Protein AF-A0A5B7HL95-F1 (afdb_monomer_lite)

Secondary structure (DSSP, 8-state):
-HHHHHTSTTHHHHHHHHHHHHHHHHHHHHHHHHHHHHHHHHHHHHHHHHHHTBTTTB-HHHHHHHHHHHHHHHHHHHHHHHHHHHHHHHHHHHHHHHHHHHHHHTTS--------

InterPro domains:
  IPR019311 Ferry endosomal RAB5 effector complex subunit 3 [PF10154] (1-103)
  IPR019311 Ferry endosomal RAB5 effector complex subunit 3 [PTHR16525] (1-102)

pLDDT: mean 86.65, std 17.0, range [39.66, 98.31]

Organism: Portunus trituberculatus (NCBI:txid210409)

Foldseek 3Di:
DVVVCVPDPNVVVLVVLVVVLVVVLVVLVVVLVVVLVVLVVVLVVVLVVQVVCDPPNDHVVVSVVSVVVSVVVNVVSVVVSVVVSVVSVVVSVVVSVVSVVVVVVVVPPDDDDDDD

Structure (mmCIF, N/CA/C/O backbone):
data_AF-A0A5B7HL95-F1
#
_entry.id   AF-A0A5B7HL95-F1
#
loop_
_atom_site.group_PDB
_atom_site.id
_atom_site.type_symbol
_atom_site.label_atom_id
_atom_site.label_alt_id
_atom_site.label_comp_id
_atom_site.label_asym_id
_atom_site.label_entity_id
_atom_site.label_seq_id
_atom_site.pdbx_PDB_ins_code
_atom_site.Cartn_x
_atom_site.Cartn_y
_atom_site.Cartn_z
_atom_site.occupancy
_atom_site.B_iso_or_equiv
_atom_site.auth_seq_id
_atom_site.auth_comp_id
_atom_site.auth_asym_id
_atom_site.auth_atom_id
_atom_site.pdbx_PDB_model_num
ATOM 1 N N . MET A 1 1 ? 8.582 -5.603 -32.988 1.00 53.50 1 MET A N 1
ATOM 2 C CA . MET A 1 1 ? 9.408 -4.890 -31.985 1.00 53.50 1 MET A CA 1
ATOM 3 C C . MET A 1 1 ? 9.949 -5.813 -30.895 1.00 53.50 1 MET A C 1
ATOM 5 O O . MET A 1 1 ? 11.163 -5.883 -30.796 1.00 53.50 1 MET A O 1
ATOM 9 N N . TYR A 1 2 ? 9.127 -6.571 -30.148 1.00 53.81 2 TYR A N 1
ATOM 10 C CA . TYR A 1 2 ? 9.623 -7.499 -29.104 1.00 53.81 2 TYR A CA 1
ATOM 11 C C . TYR A 1 2 ? 10.658 -8.523 -29.614 1.00 53.81 2 TYR A C 1
ATOM 13 O O . TYR A 1 2 ? 11.706 -8.693 -29.008 1.00 53.81 2 TYR A O 1
ATOM 21 N N . HIS A 1 3 ? 10.446 -9.134 -30.784 1.00 56.34 3 HIS A N 1
ATOM 22 C CA . HIS A 1 3 ? 11.408 -10.097 -31.348 1.00 56.34 3 HIS A CA 1
ATOM 23 C C . HIS A 1 3 ? 12.752 -9.456 -31.757 1.00 56.34 3 HIS A C 1
ATOM 25 O O . HIS A 1 3 ? 13.796 -10.094 -31.695 1.00 56.34 3 HIS A O 1
ATOM 31 N N . SER A 1 4 ? 12.738 -8.176 -32.148 1.00 55.12 4 SER A N 1
ATOM 32 C CA . SER A 1 4 ? 13.936 -7.383 -32.466 1.00 55.12 4 SER A CA 1
ATOM 33 C C . SER A 1 4 ? 14.666 -6.916 -31.205 1.00 55.12 4 SER A C 1
ATOM 35 O O . SER A 1 4 ? 15.871 -6.686 -31.257 1.00 55.12 4 SER A O 1
ATOM 37 N N . LEU A 1 5 ? 13.934 -6.773 -30.092 1.00 56.25 5 LEU A N 1
ATOM 38 C CA . LEU A 1 5 ? 14.476 -6.518 -28.761 1.00 56.25 5 LEU A CA 1
ATOM 39 C C . LEU A 1 5 ? 15.243 -7.735 -28.270 1.00 56.25 5 LEU A C 1
ATOM 41 O O . LEU A 1 5 ? 16.406 -7.560 -27.967 1.00 56.25 5 LEU A O 1
ATOM 45 N N . VAL A 1 6 ? 14.664 -8.944 -28.307 1.00 58.09 6 VAL A N 1
ATOM 46 C CA . VAL A 1 6 ? 15.272 -10.195 -27.787 1.00 58.09 6 VAL A CA 1
ATOM 47 C C . VAL A 1 6 ? 16.627 -10.554 -28.431 1.00 58.09 6 VAL A C 1
ATOM 49 O O . VAL A 1 6 ? 17.438 -11.248 -27.825 1.00 58.09 6 VAL A O 1
ATOM 52 N N . HIS A 1 7 ? 16.914 -10.056 -29.636 1.00 59.34 7 HIS A N 1
ATOM 53 C CA . HIS A 1 7 ? 18.202 -10.263 -30.319 1.00 59.34 7 HIS A CA 1
ATOM 54 C C . HIS A 1 7 ? 19.126 -9.031 -30.294 1.00 59.34 7 HIS A C 1
ATOM 56 O O . HIS A 1 7 ? 20.208 -9.054 -30.875 1.00 59.34 7 HIS A O 1
ATOM 62 N N . SER A 1 8 ? 18.702 -7.943 -29.649 1.00 64.56 8 SER A N 1
ATOM 63 C CA . SER A 1 8 ? 19.458 -6.698 -29.502 1.00 64.56 8 SER A CA 1
ATOM 64 C C . SER A 1 8 ? 20.370 -6.753 -28.266 1.00 64.56 8 SER A C 1
ATOM 66 O O . SER A 1 8 ? 19.980 -7.341 -27.259 1.00 64.56 8 SER A O 1
ATOM 68 N N . PRO A 1 9 ? 21.525 -6.059 -28.241 1.00 64.25 9 PRO A N 1
ATOM 69 C CA . PRO A 1 9 ? 22.333 -5.888 -27.022 1.00 64.25 9 PRO A CA 1
ATOM 70 C C . PRO A 1 9 ? 21.556 -5.268 -25.840 1.00 64.25 9 PRO A C 1
ATOM 72 O O . PRO A 1 9 ? 21.990 -5.322 -24.695 1.00 64.25 9 PRO A O 1
ATOM 75 N N . THR A 1 10 ? 20.392 -4.681 -26.121 1.00 71.00 10 THR A N 1
ATOM 76 C CA . THR A 1 10 ? 19.516 -3.971 -25.184 1.00 71.00 10 THR A CA 1
ATOM 77 C C . THR A 1 10 ? 18.644 -4.874 -24.301 1.00 71.00 10 THR A C 1
ATOM 79 O O . THR A 1 10 ? 17.995 -4.369 -23.388 1.00 71.00 10 THR A O 1
ATOM 82 N N . VAL A 1 11 ? 18.630 -6.197 -24.520 1.00 76.88 11 VAL A N 1
ATOM 83 C CA . VAL A 1 11 ? 17.855 -7.148 -23.690 1.00 76.88 11 VAL A CA 1
ATOM 84 C C . VAL A 1 11 ? 18.338 -7.188 -22.254 1.00 76.88 11 VAL A C 1
ATOM 86 O O . VAL A 1 11 ? 17.527 -7.212 -21.338 1.00 76.88 11 VAL A O 1
ATOM 89 N N . VAL A 1 12 ? 19.655 -7.225 -22.050 1.00 82.38 12 VAL A N 1
ATOM 90 C CA . VAL A 1 12 ? 20.223 -7.405 -20.709 1.00 82.38 12 VAL A CA 1
ATOM 91 C C . VAL A 1 12 ? 19.872 -6.219 -19.798 1.00 82.38 12 VAL A C 1
ATOM 93 O O . VAL A 1 12 ? 19.374 -6.466 -18.699 1.00 82.38 12 VAL A O 1
ATOM 96 N N . PRO A 1 13 ? 20.017 -4.949 -20.234 1.00 85.00 13 PRO A N 1
ATOM 97 C CA . PRO A 1 13 ? 19.541 -3.811 -19.449 1.00 85.00 13 PRO A CA 1
ATOM 98 C C . PRO A 1 13 ? 18.021 -3.810 -19.230 1.00 85.00 13 PRO A C 1
ATOM 100 O O . PRO A 1 13 ? 17.575 -3.493 -18.131 1.00 85.00 13 PRO A O 1
ATOM 103 N N . LEU A 1 14 ? 17.228 -4.215 -20.232 1.00 86.81 14 LEU A N 1
ATOM 104 C CA . LEU A 1 14 ? 15.770 -4.301 -20.103 1.00 86.81 14 LEU A CA 1
ATOM 105 C C . LEU A 1 14 ? 15.344 -5.316 -19.034 1.00 86.81 14 LEU A C 1
ATOM 107 O O . LEU A 1 14 ? 14.516 -5.003 -18.186 1.00 86.81 14 LEU A O 1
ATOM 111 N N . LEU A 1 15 ? 15.942 -6.510 -19.036 1.00 87.44 15 LEU A N 1
ATOM 112 C CA . LEU A 1 15 ? 15.677 -7.537 -18.025 1.00 87.44 15 LEU A CA 1
ATOM 113 C C . LEU A 1 15 ? 16.092 -7.074 -16.624 1.00 87.44 15 LEU A C 1
ATOM 115 O O . LEU A 1 15 ? 15.402 -7.365 -15.650 1.00 87.44 15 LEU A O 1
ATOM 119 N N . GLY A 1 16 ? 17.202 -6.337 -16.514 1.00 91.25 16 GLY A N 1
ATOM 120 C CA . GLY A 1 16 ? 17.618 -5.722 -15.252 1.00 91.25 16 GLY A CA 1
ATOM 121 C C . GLY A 1 16 ? 16.590 -4.713 -14.732 1.00 91.25 16 GLY A C 1
ATOM 122 O O . GLY A 1 16 ? 16.265 -4.721 -13.544 1.00 91.25 16 GLY A O 1
ATOM 123 N N . LEU A 1 17 ? 16.035 -3.892 -15.628 1.00 93.31 17 LEU A N 1
ATOM 124 C CA . LEU A 1 17 ? 14.982 -2.931 -15.307 1.00 93.31 17 LEU A CA 1
ATOM 125 C C . LEU A 1 17 ? 13.691 -3.634 -14.858 1.00 93.31 17 LEU A C 1
ATOM 127 O O . LEU A 1 17 ? 13.148 -3.311 -13.804 1.00 93.31 17 LEU A O 1
ATOM 131 N N . GLU A 1 18 ? 13.238 -4.645 -15.604 1.00 92.06 18 GLU A N 1
ATOM 132 C CA . GLU A 1 18 ? 12.060 -5.448 -15.252 1.00 92.06 18 GLU A CA 1
ATOM 133 C C . GLU A 1 18 ? 12.230 -6.154 -13.900 1.00 92.06 18 GLU A C 1
ATOM 135 O O . GLU A 1 18 ? 11.318 -6.138 -13.070 1.00 92.06 18 GLU A O 1
ATOM 140 N N . HIS A 1 19 ? 13.409 -6.726 -13.640 1.00 95.25 19 HIS A N 1
ATOM 141 C CA . HIS A 1 19 ? 13.718 -7.353 -12.358 1.00 95.25 19 HIS A CA 1
ATOM 142 C C . HIS A 1 19 ? 13.666 -6.346 -11.202 1.00 95.25 19 HIS A C 1
ATOM 144 O O . HIS A 1 19 ? 13.070 -6.632 -10.160 1.00 95.25 19 HIS A O 1
ATOM 150 N N . SER A 1 20 ? 14.243 -5.156 -11.393 1.00 96.25 20 SER A N 1
ATOM 151 C CA . SER A 1 20 ? 14.183 -4.067 -10.416 1.00 96.25 20 SER A CA 1
ATOM 152 C C . SER A 1 20 ? 12.733 -3.679 -10.111 1.00 96.25 20 SER A C 1
ATOM 154 O O . SER A 1 20 ? 12.323 -3.673 -8.950 1.00 96.25 20 SER A O 1
ATOM 156 N N . PHE A 1 21 ? 11.913 -3.469 -11.147 1.00 97.44 21 PHE A N 1
ATOM 157 C CA . PHE A 1 21 ? 10.499 -3.131 -10.985 1.00 97.44 21 PHE A CA 1
ATOM 158 C C . PHE A 1 21 ? 9.714 -4.199 -10.233 1.00 97.44 21 PHE A C 1
ATOM 160 O O . PHE A 1 21 ? 8.946 -3.865 -9.324 1.00 97.44 21 PHE A O 1
ATOM 167 N N . ALA A 1 22 ? 9.926 -5.471 -10.577 1.00 96.62 22 ALA A N 1
ATOM 168 C CA . ALA A 1 22 ? 9.294 -6.595 -9.901 1.00 96.62 22 ALA A CA 1
ATOM 169 C C . ALA A 1 22 ? 9.697 -6.658 -8.420 1.00 96.62 22 ALA A C 1
ATOM 171 O O . ALA A 1 22 ? 8.835 -6.838 -7.559 1.00 96.62 22 ALA A O 1
ATOM 172 N N . SER A 1 23 ? 10.980 -6.452 -8.112 1.00 98.00 23 SER A N 1
ATOM 173 C CA . SER A 1 23 ? 11.497 -6.429 -6.740 1.00 98.00 23 SER A CA 1
ATOM 174 C C . SER A 1 23 ? 10.887 -5.288 -5.918 1.00 98.00 23 SER A C 1
ATOM 176 O O . SER A 1 23 ? 10.332 -5.521 -4.841 1.00 98.00 23 SER A O 1
ATOM 178 N N . THR A 1 24 ? 10.893 -4.060 -6.450 1.00 97.94 24 THR A N 1
ATOM 179 C CA . THR A 1 24 ? 10.305 -2.896 -5.772 1.00 97.94 24 THR A CA 1
ATOM 180 C C . THR A 1 24 ? 8.801 -3.061 -5.556 1.00 97.94 24 THR A C 1
ATOM 182 O O . THR A 1 24 ? 8.314 -2.797 -4.459 1.00 97.94 24 THR A O 1
ATOM 185 N N . MET A 1 25 ? 8.063 -3.537 -6.565 1.00 97.88 25 MET A N 1
ATOM 186 C CA . MET A 1 25 ? 6.621 -3.773 -6.447 1.00 97.88 25 MET A CA 1
ATOM 187 C C . MET A 1 25 ? 6.312 -4.856 -5.408 1.00 97.88 25 MET A C 1
ATOM 189 O O . MET A 1 25 ? 5.434 -4.669 -4.572 1.00 97.88 25 MET A O 1
ATOM 193 N N . SER A 1 26 ? 7.064 -5.960 -5.415 1.00 97.75 26 SER A N 1
ATOM 194 C CA . SER A 1 26 ? 6.884 -7.050 -4.447 1.00 97.75 26 SER A CA 1
ATOM 195 C C . SER A 1 26 ? 7.141 -6.578 -3.016 1.00 97.75 26 SER A C 1
ATOM 197 O O . SER A 1 26 ? 6.361 -6.883 -2.118 1.00 97.75 26 SER A O 1
ATOM 199 N N . SER A 1 27 ? 8.192 -5.779 -2.808 1.00 97.94 27 SER A N 1
ATOM 200 C CA . SER A 1 27 ? 8.480 -5.167 -1.507 1.00 97.94 27 SER A CA 1
ATOM 201 C C . SER A 1 27 ? 7.349 -4.245 -1.045 1.00 97.94 27 SER A C 1
ATOM 203 O O . SER A 1 27 ? 6.920 -4.324 0.105 1.00 97.94 27 SER A O 1
ATOM 205 N N . LEU A 1 28 ? 6.818 -3.405 -1.939 1.00 97.81 28 LEU A N 1
ATOM 206 C CA . LEU A 1 28 ? 5.724 -2.493 -1.607 1.00 97.81 28 LEU A CA 1
ATOM 207 C C . LEU A 1 28 ? 4.432 -3.247 -1.250 1.00 97.81 28 LEU A C 1
ATOM 209 O O . LEU A 1 28 ? 3.761 -2.900 -0.280 1.00 97.81 28 LEU A O 1
ATOM 213 N N . VAL A 1 29 ? 4.102 -4.304 -1.995 1.00 97.00 29 VAL A N 1
ATOM 214 C CA . VAL A 1 29 ? 2.945 -5.163 -1.697 1.00 97.00 29 VAL A CA 1
ATOM 215 C C . VAL A 1 29 ? 3.120 -5.866 -0.350 1.00 97.00 29 VAL A C 1
ATOM 217 O O . VAL A 1 29 ? 2.187 -5.877 0.448 1.00 97.00 29 VAL A O 1
ATOM 220 N N . ALA A 1 30 ? 4.316 -6.375 -0.045 1.00 98.12 30 ALA A N 1
ATOM 221 C CA . ALA A 1 30 ? 4.595 -6.991 1.251 1.00 98.12 30 ALA A CA 1
ATOM 222 C C . ALA A 1 30 ? 4.434 -5.999 2.419 1.00 98.12 30 ALA A C 1
ATOM 224 O O . ALA A 1 30 ? 3.901 -6.366 3.467 1.00 98.12 30 ALA A O 1
ATOM 225 N N . GLN A 1 31 ? 4.842 -4.738 2.236 1.00 98.12 31 GLN A N 1
ATOM 226 C CA . GLN A 1 31 ? 4.634 -3.674 3.226 1.00 98.12 31 GLN A CA 1
ATOM 227 C C . GLN A 1 31 ? 3.145 -3.369 3.435 1.00 98.12 31 GLN A C 1
ATOM 229 O O . GLN A 1 31 ? 2.702 -3.291 4.581 1.00 98.12 31 GLN A O 1
ATOM 234 N N . ARG A 1 32 ? 2.358 -3.273 2.353 1.00 98.12 32 ARG A N 1
ATOM 235 C CA . ARG A 1 32 ? 0.893 -3.129 2.428 1.00 98.12 32 ARG A CA 1
ATOM 236 C C . ARG A 1 32 ? 0.269 -4.267 3.222 1.00 98.12 32 ARG A C 1
ATOM 238 O O . ARG A 1 32 ? -0.507 -4.025 4.138 1.00 98.12 32 ARG A O 1
ATOM 245 N N . GLU A 1 33 ? 0.610 -5.507 2.887 1.00 97.81 33 GLU A N 1
ATOM 246 C CA . GLU A 1 33 ? 0.075 -6.673 3.587 1.00 97.81 33 GLU A CA 1
ATOM 247 C C . GLU A 1 33 ? 0.449 -6.690 5.071 1.00 97.81 33 GLU A C 1
ATOM 249 O O . GLU A 1 33 ? -0.376 -7.054 5.904 1.00 97.81 33 GLU A O 1
ATOM 254 N N . HIS A 1 34 ? 1.678 -6.298 5.412 1.00 98.19 34 HIS A N 1
ATOM 255 C CA . HIS A 1 34 ? 2.104 -6.184 6.803 1.00 98.19 34 HIS A CA 1
ATOM 256 C C . HIS A 1 34 ? 1.272 -5.148 7.560 1.00 98.19 34 HIS A C 1
ATOM 258 O O . HIS A 1 34 ? 0.698 -5.477 8.592 1.00 98.19 34 HIS A O 1
ATOM 264 N N . ALA A 1 35 ? 1.138 -3.940 7.011 1.00 97.81 35 ALA A N 1
ATOM 265 C CA . ALA A 1 35 ? 0.373 -2.865 7.634 1.00 97.81 35 ALA A CA 1
ATOM 266 C C . ALA A 1 35 ? -1.111 -3.234 7.826 1.00 97.81 35 ALA A C 1
ATOM 268 O O . ALA A 1 35 ? -1.692 -2.943 8.870 1.00 97.81 35 ALA A O 1
ATOM 269 N N . LEU A 1 36 ? -1.720 -3.915 6.845 1.00 96.94 36 LEU A N 1
ATOM 270 C CA . LEU A 1 36 ? -3.105 -4.391 6.946 1.00 96.94 36 LEU A CA 1
ATOM 271 C C . LEU A 1 36 ? -3.273 -5.485 8.012 1.00 96.94 36 LEU A C 1
ATOM 273 O O . LEU A 1 36 ? -4.284 -5.513 8.712 1.00 96.94 36 LEU A O 1
ATOM 277 N N . ARG A 1 37 ? -2.283 -6.371 8.177 1.00 98.00 37 ARG A N 1
ATOM 278 C CA . ARG A 1 37 ? -2.296 -7.354 9.271 1.00 98.00 37 ARG A CA 1
ATOM 279 C C . ARG A 1 37 ? -2.169 -6.676 10.631 1.00 98.00 37 ARG A C 1
ATOM 281 O O . ARG A 1 37 ? -2.975 -6.955 11.511 1.00 98.00 37 ARG A O 1
ATOM 288 N N . GLU A 1 38 ? -1.225 -5.751 10.783 1.00 98.06 38 GLU A N 1
ATOM 289 C CA . GLU A 1 38 ? -1.009 -5.036 12.046 1.00 98.06 38 GLU A CA 1
ATOM 290 C C . GLU A 1 38 ? -2.253 -4.267 12.500 1.00 98.06 38 GLU A C 1
ATOM 292 O O . GLU A 1 38 ? -2.646 -4.359 13.666 1.00 98.06 38 GLU A O 1
ATOM 297 N N . ILE A 1 39 ? -2.906 -3.530 11.590 1.00 97.38 39 ILE A N 1
ATOM 298 C CA . ILE A 1 39 ? -4.119 -2.795 11.955 1.00 97.38 39 ILE A CA 1
ATOM 299 C C . ILE A 1 39 ? -5.256 -3.754 12.324 1.00 97.38 39 ILE A C 1
ATOM 301 O O . ILE A 1 39 ? -5.934 -3.523 13.321 1.00 97.38 39 ILE A O 1
ATOM 305 N N . SER A 1 40 ? -5.412 -4.863 11.595 1.00 97.12 40 SER A N 1
ATOM 306 C CA . SER A 1 40 ? -6.442 -5.869 11.869 1.00 97.12 40 SER A CA 1
ATOM 307 C C . SER A 1 40 ? -6.241 -6.553 13.225 1.00 97.12 40 SER A C 1
ATOM 309 O O . SER A 1 40 ? -7.197 -6.710 13.990 1.00 97.12 40 SER A O 1
ATOM 311 N N . GLU A 1 41 ? -5.004 -6.916 13.569 1.00 98.00 41 GLU A N 1
ATOM 312 C CA . GLU A 1 41 ? -4.670 -7.520 14.862 1.00 98.00 41 GLU A CA 1
ATOM 313 C C . GLU A 1 41 ? -4.946 -6.557 16.019 1.00 98.00 41 GLU A C 1
ATOM 315 O O . GLU A 1 41 ? -5.590 -6.939 17.001 1.00 98.00 41 GLU A O 1
ATOM 320 N N . ARG A 1 42 ? -4.527 -5.292 15.884 1.00 98.00 42 ARG A N 1
ATOM 321 C CA . ARG A 1 42 ? -4.805 -4.244 16.875 1.0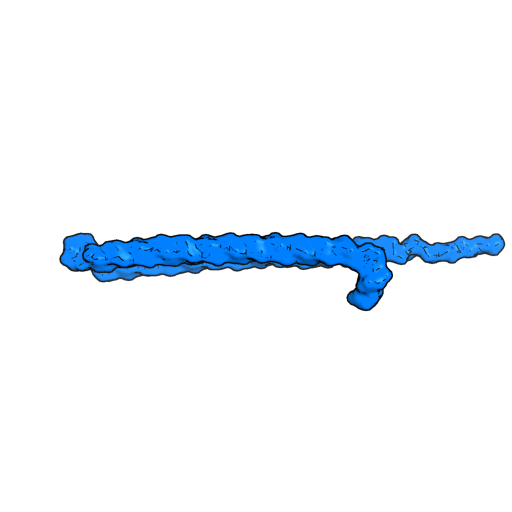0 98.00 42 ARG A CA 1
ATOM 322 C C . ARG A 1 42 ? -6.308 -4.058 17.075 1.00 98.00 42 ARG A C 1
ATOM 324 O O . ARG A 1 42 ? -6.787 -4.106 18.207 1.00 98.00 42 ARG A O 1
ATOM 331 N N . GLN A 1 43 ? -7.052 -3.887 15.985 1.00 97.62 43 GLN A N 1
ATOM 332 C CA . GLN A 1 43 ? -8.501 -3.687 16.020 1.00 97.62 43 GLN A CA 1
ATOM 333 C C . GLN A 1 43 ? -9.221 -4.885 16.650 1.00 97.62 43 GLN A C 1
ATOM 335 O O . GLN A 1 43 ? -10.124 -4.707 17.465 1.00 97.62 43 GLN A O 1
ATOM 340 N N . THR A 1 44 ? -8.768 -6.109 16.366 1.00 97.06 44 THR A N 1
ATOM 341 C CA . THR A 1 44 ? -9.302 -7.335 16.980 1.00 97.06 44 THR A CA 1
ATOM 342 C C . THR A 1 44 ? -9.107 -7.342 18.499 1.00 97.06 44 THR A C 1
ATOM 344 O O . THR A 1 44 ? -10.039 -7.654 19.244 1.00 97.06 44 THR A O 1
ATOM 347 N N . GLN A 1 45 ? -7.916 -6.973 18.982 1.00 97.31 45 GLN A N 1
ATOM 348 C CA . GLN A 1 45 ? -7.627 -6.902 20.420 1.00 97.31 45 GLN A CA 1
ATOM 349 C C . GLN A 1 45 ? -8.449 -5.810 21.114 1.00 97.31 45 GLN A C 1
ATOM 351 O O . GLN A 1 45 ? -9.025 -6.047 22.179 1.00 97.31 45 GLN A O 1
ATOM 356 N N . GLU A 1 46 ? -8.540 -4.629 20.499 1.00 96.31 46 GLU A N 1
ATOM 357 C CA . GLU A 1 46 ? -9.343 -3.513 21.001 1.00 96.31 46 GLU A CA 1
ATOM 358 C C . GLU A 1 46 ? -10.822 -3.897 21.089 1.00 96.31 46 GLU A C 1
ATOM 360 O O . GLU A 1 46 ? -11.430 -3.745 22.148 1.00 96.31 46 GLU A O 1
ATOM 365 N N . MET A 1 47 ? -11.381 -4.481 20.026 1.00 95.56 47 MET A N 1
ATOM 366 C CA . MET A 1 47 ? -12.772 -4.931 19.987 1.00 95.56 47 MET A CA 1
ATOM 367 C C . MET A 1 47 ? -13.052 -5.982 21.065 1.00 95.56 47 MET A C 1
ATOM 369 O O . MET A 1 47 ? -14.020 -5.861 21.817 1.00 95.56 47 MET A O 1
ATOM 373 N N . SER A 1 48 ? -12.167 -6.974 21.216 1.00 94.88 48 SER A N 1
ATOM 374 C CA . SER A 1 48 ? -12.291 -7.988 22.267 1.00 94.88 48 SER A CA 1
ATOM 375 C C . SER A 1 48 ? -12.271 -7.371 23.671 1.00 94.88 48 SER A C 1
ATOM 377 O O . SER A 1 48 ? -13.023 -7.815 24.542 1.00 94.88 48 SER A O 1
ATOM 379 N N . SER A 1 49 ? -11.433 -6.356 23.910 1.00 93.88 49 SER A N 1
ATOM 380 C CA . SER A 1 49 ? -11.380 -5.659 25.200 1.00 93.88 49 SER A CA 1
ATOM 381 C C . SER A 1 49 ? -12.649 -4.850 25.462 1.00 93.88 49 SER A C 1
ATOM 383 O O . SER A 1 49 ? -13.184 -4.890 26.571 1.00 93.88 49 SER A O 1
ATOM 385 N N . THR A 1 50 ? -13.149 -4.140 24.456 1.00 92.88 50 THR A N 1
ATOM 386 C CA . THR A 1 50 ? -14.345 -3.295 24.556 1.00 92.88 50 THR A CA 1
ATOM 387 C C . THR A 1 50 ? -15.585 -4.141 24.821 1.00 92.88 50 THR A C 1
ATOM 389 O O . THR A 1 50 ? -16.283 -3.896 25.803 1.00 92.88 50 THR A O 1
ATOM 392 N N . VAL A 1 51 ? -15.792 -5.213 24.049 1.00 93.38 51 VAL A N 1
ATOM 393 C CA . VAL A 1 51 ? -16.910 -6.151 24.245 1.00 93.38 51 VAL A CA 1
ATOM 394 C C . VAL A 1 51 ? -16.883 -6.772 25.645 1.00 93.38 51 VAL A C 1
ATOM 396 O O . VAL A 1 51 ? -17.924 -6.886 26.284 1.00 93.38 51 VAL A O 1
ATOM 399 N N . SER A 1 52 ? -15.701 -7.098 26.185 1.00 92.56 52 SER A N 1
ATOM 400 C CA . SER A 1 52 ? -15.587 -7.669 27.541 1.00 92.56 52 SER A CA 1
ATOM 401 C C . SER A 1 52 ? -16.037 -6.729 28.673 1.00 92.56 52 SER A C 1
ATOM 403 O O . SER A 1 52 ? -16.275 -7.184 29.790 1.00 92.56 52 SER A O 1
ATOM 405 N N . LYS A 1 53 ? -16.144 -5.422 28.400 1.00 91.94 53 LYS A N 1
ATOM 406 C CA . LYS A 1 53 ? -16.517 -4.377 29.370 1.00 91.94 53 LYS A CA 1
ATOM 407 C C . LYS A 1 53 ? -17.960 -3.891 29.196 1.00 91.94 53 LYS A C 1
ATOM 409 O O . LYS A 1 53 ? -18.414 -3.056 29.989 1.00 91.94 53 LYS A O 1
ATOM 414 N N . VAL A 1 54 ? -18.669 -4.396 28.185 1.00 92.12 54 VAL A N 1
ATOM 415 C CA . VAL A 1 54 ? -20.083 -4.090 27.948 1.00 92.12 54 VAL A CA 1
ATOM 416 C C . VAL A 1 54 ? -20.918 -4.554 29.140 1.00 92.12 54 VAL A C 1
ATOM 418 O O . VAL A 1 54 ? -20.714 -5.642 29.676 1.00 92.12 54 VAL A O 1
ATOM 421 N N . GLY A 1 55 ? -21.835 -3.703 29.600 1.00 82.25 55 GLY A N 1
ATOM 422 C CA . GLY A 1 55 ? -22.691 -3.981 30.758 1.00 82.25 55 GLY A CA 1
ATOM 423 C C . GLY A 1 55 ? -22.022 -3.763 32.120 1.00 82.25 55 GLY A C 1
ATOM 424 O O . GLY A 1 55 ? -22.701 -3.838 33.142 1.00 82.25 55 GLY A O 1
ATOM 425 N N . VAL A 1 56 ? -20.719 -3.448 32.150 1.00 85.19 56 VAL A N 1
ATOM 426 C CA . VAL A 1 56 ? -19.993 -3.041 33.367 1.00 85.19 56 VAL A CA 1
ATOM 427 C C . VAL A 1 56 ? -19.634 -1.557 33.310 1.00 85.19 56 VAL A C 1
ATOM 429 O O . VAL A 1 56 ? -19.975 -0.797 34.215 1.00 85.19 56 VAL A O 1
ATOM 432 N N . HIS A 1 57 ? -18.953 -1.142 32.240 1.00 81.69 57 HIS A N 1
ATOM 433 C CA . HIS A 1 57 ? -18.461 0.229 32.061 1.00 81.69 57 HIS A CA 1
ATOM 434 C C . HIS A 1 57 ? -18.728 0.804 30.670 1.00 81.69 57 HIS A C 1
ATOM 436 O O . HIS A 1 57 ? -18.612 2.014 30.502 1.00 81.69 57 HIS A O 1
ATOM 442 N N . LEU A 1 58 ? -19.058 -0.045 29.697 1.00 91.19 58 LEU A N 1
ATOM 443 C CA . LEU A 1 58 ? -19.333 0.346 28.319 1.00 91.19 58 LEU A CA 1
ATOM 444 C C . LEU A 1 58 ? -20.723 -0.116 27.890 1.00 91.19 58 LEU A C 1
ATOM 446 O O . LEU A 1 58 ? -21.321 -1.019 28.486 1.00 91.19 58 LEU A O 1
ATOM 450 N N . THR A 1 59 ? -21.208 0.517 26.837 1.00 91.88 59 THR A N 1
ATOM 451 C CA . THR A 1 59 ? -22.479 0.229 26.182 1.00 91.88 59 THR A CA 1
ATOM 452 C C . THR A 1 59 ? -22.254 -0.406 24.815 1.00 91.88 59 THR A C 1
ATOM 454 O O . THR A 1 59 ? -21.154 -0.365 24.262 1.00 91.88 59 THR A O 1
ATOM 457 N N . ASP A 1 60 ? -23.316 -0.971 24.246 1.00 92.12 60 ASP A N 1
ATOM 458 C CA . ASP A 1 60 ? -23.295 -1.453 22.862 1.00 92.12 60 ASP A CA 1
ATOM 459 C C . ASP A 1 60 ? -23.032 -0.308 21.864 1.00 92.12 60 ASP A C 1
ATOM 461 O O . ASP A 1 60 ? -22.395 -0.516 20.831 1.00 92.12 60 ASP A O 1
ATOM 465 N N . ASP A 1 61 ? -23.450 0.920 22.192 1.00 93.56 61 ASP A N 1
ATOM 466 C CA . ASP A 1 61 ? -23.175 2.105 21.374 1.00 93.56 61 ASP A CA 1
ATOM 467 C C . ASP A 1 61 ? -21.673 2.420 21.323 1.00 93.56 61 ASP A C 1
ATOM 469 O O . ASP A 1 61 ? -21.154 2.778 20.266 1.00 93.56 61 ASP A O 1
ATOM 473 N N . ASP A 1 62 ? -20.942 2.216 22.424 1.00 92.94 62 ASP A N 1
ATOM 474 C CA . ASP A 1 62 ? -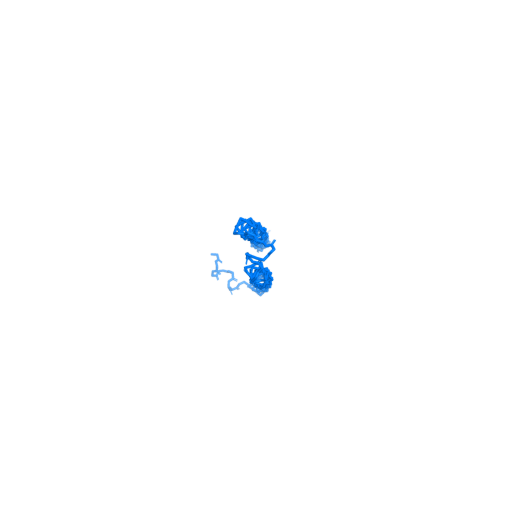19.484 2.390 22.451 1.00 92.94 62 ASP A CA 1
ATOM 475 C C . ASP A 1 62 ? -18.777 1.375 21.539 1.00 92.94 62 ASP A C 1
ATOM 477 O O . ASP A 1 62 ? -17.816 1.718 20.847 1.00 92.94 62 ASP A O 1
ATOM 481 N N . VAL A 1 63 ? -19.279 0.136 21.488 1.00 94.12 63 VAL A N 1
ATOM 482 C CA . VAL A 1 63 ? -18.781 -0.908 20.576 1.00 94.12 63 VAL A CA 1
ATOM 483 C C . VAL A 1 63 ? -19.050 -0.530 19.120 1.00 94.12 63 VAL A C 1
ATOM 485 O O . VAL A 1 63 ? -18.154 -0.639 18.284 1.00 94.12 63 VAL A O 1
ATOM 488 N N . ASN A 1 64 ? -20.255 -0.047 18.811 1.00 95.44 64 ASN A N 1
ATOM 489 C CA . ASN A 1 64 ? -20.616 0.378 17.458 1.00 95.44 64 ASN A CA 1
ATOM 490 C C . ASN A 1 64 ? -19.787 1.580 16.989 1.00 95.44 64 ASN A C 1
ATOM 492 O O . ASN A 1 64 ? -19.319 1.591 15.850 1.00 95.44 64 ASN A O 1
ATOM 496 N N . ASN A 1 65 ? -19.559 2.562 17.863 1.00 96.44 65 ASN A N 1
ATOM 497 C CA . ASN A 1 65 ? -18.706 3.711 17.563 1.00 96.44 65 ASN A CA 1
ATOM 498 C C . ASN A 1 65 ? -17.260 3.276 17.290 1.00 96.44 65 ASN A C 1
ATOM 500 O O . ASN A 1 65 ? -16.656 3.723 16.315 1.00 96.44 65 ASN A O 1
ATOM 504 N N . LEU A 1 66 ? -16.725 2.355 18.100 1.00 96.50 66 LEU A N 1
ATOM 505 C CA . LEU A 1 66 ? -15.398 1.782 17.879 1.00 96.50 66 LEU A CA 1
ATOM 506 C C . LEU A 1 66 ? -15.319 1.026 16.545 1.00 96.50 66 LEU A C 1
ATOM 508 O O . LEU A 1 66 ? -14.358 1.195 15.801 1.00 96.50 66 LEU A O 1
ATOM 512 N N . ALA A 1 67 ? -16.336 0.227 16.215 1.00 96.31 67 ALA A N 1
ATOM 513 C CA . ALA A 1 67 ? -16.394 -0.504 14.952 1.00 96.31 67 ALA A CA 1
ATOM 514 C C . ALA A 1 67 ? -16.442 0.440 13.739 1.00 96.31 67 ALA A C 1
ATOM 516 O O . ALA A 1 67 ? -15.776 0.185 12.735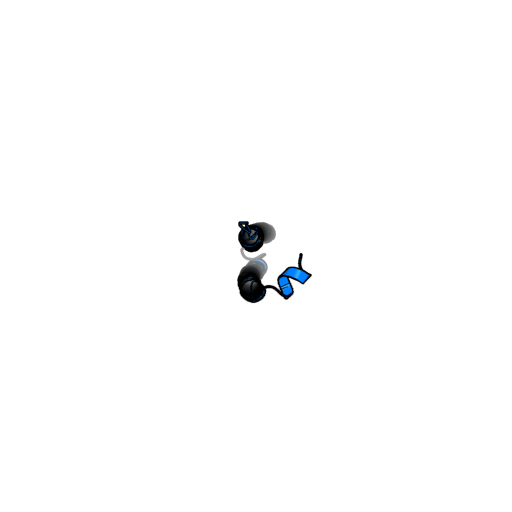 1.00 96.31 67 ALA A O 1
ATOM 517 N N . ALA A 1 68 ? -17.190 1.544 13.835 1.00 97.81 68 ALA A N 1
ATOM 518 C CA . ALA A 1 68 ? -17.235 2.568 12.796 1.00 97.81 68 ALA A CA 1
ATOM 519 C C . ALA A 1 68 ? -15.862 3.227 12.593 1.00 97.81 68 ALA A C 1
ATOM 521 O O . ALA A 1 68 ? -15.408 3.347 11.456 1.00 97.81 68 ALA A O 1
ATOM 522 N N . GLN A 1 69 ? -15.172 3.574 13.683 1.00 97.81 69 GLN A N 1
ATOM 523 C CA . GLN A 1 69 ? -13.816 4.121 13.621 1.00 97.81 69 GLN A CA 1
ATOM 524 C C . GLN A 1 69 ? -12.827 3.122 13.004 1.00 97.81 69 GLN A C 1
ATOM 526 O O . GLN A 1 69 ? -12.046 3.479 12.127 1.00 97.81 69 GLN A O 1
ATOM 531 N N . HIS A 1 70 ? -12.875 1.852 13.419 1.00 98.12 70 HIS A N 1
ATOM 532 C CA . HIS A 1 70 ? -12.026 0.800 12.854 1.00 98.12 70 HIS A CA 1
ATOM 533 C C . HIS A 1 70 ? -12.236 0.632 11.347 1.00 98.12 70 HIS A C 1
ATOM 535 O O . HIS A 1 70 ? -11.267 0.455 10.606 1.00 98.12 70 HIS A O 1
ATOM 541 N N . LEU A 1 71 ? -13.486 0.708 10.887 1.00 97.06 71 LEU A N 1
ATOM 542 C CA . LEU A 1 71 ? -13.811 0.642 9.467 1.00 97.06 71 LEU A CA 1
ATOM 543 C C . LEU A 1 71 ? -13.214 1.826 8.696 1.00 97.06 71 LEU A C 1
ATOM 545 O O . LEU A 1 71 ? -12.603 1.612 7.650 1.00 97.06 71 LEU A O 1
ATOM 549 N N . GLU A 1 72 ? -13.370 3.046 9.209 1.00 98.06 72 GLU A N 1
ATOM 550 C CA . GLU A 1 72 ? -12.831 4.258 8.583 1.00 98.06 72 GLU A CA 1
ATOM 551 C C . GLU A 1 72 ? -11.299 4.216 8.497 1.00 98.06 72 GLU A C 1
ATOM 553 O O . GLU A 1 72 ? -10.737 4.427 7.420 1.00 98.06 72 GLU A O 1
ATOM 558 N N . ASP A 1 73 ? -10.626 3.855 9.593 1.00 97.88 73 ASP A N 1
ATOM 559 C CA . ASP A 1 73 ? -9.166 3.732 9.645 1.00 97.88 73 ASP A CA 1
ATOM 560 C C . ASP A 1 73 ? -8.647 2.718 8.610 1.00 97.88 73 ASP A C 1
ATOM 562 O O . ASP A 1 73 ? -7.683 2.985 7.885 1.00 97.88 73 ASP A O 1
ATOM 566 N N . SER A 1 74 ? -9.295 1.552 8.521 1.00 96.81 74 SER A N 1
ATOM 567 C CA . SER A 1 74 ? -8.915 0.490 7.584 1.00 96.81 74 SER A CA 1
ATOM 568 C C . SER A 1 74 ? -9.138 0.910 6.130 1.00 96.81 74 SER A C 1
ATOM 570 O O . SER A 1 74 ? -8.260 0.705 5.293 1.00 96.81 74 SER A O 1
ATOM 572 N N . GLN A 1 75 ? -10.264 1.565 5.828 1.00 97.50 75 GLN A N 1
ATOM 573 C CA . GLN A 1 75 ? -10.544 2.091 4.488 1.00 97.50 75 GLN A CA 1
ATOM 574 C C . GLN A 1 75 ? -9.538 3.166 4.074 1.00 97.50 75 GLN A C 1
ATOM 576 O O . GLN A 1 75 ? -9.039 3.150 2.947 1.00 97.50 75 GLN A O 1
ATOM 581 N N . LEU A 1 76 ? -9.207 4.091 4.979 1.00 98.12 76 LEU A N 1
ATOM 582 C CA . LEU A 1 76 ? -8.217 5.128 4.715 1.00 98.12 76 LEU A CA 1
ATOM 583 C C . LEU A 1 76 ? -6.851 4.514 4.391 1.00 98.12 76 LEU A C 1
ATOM 585 O O . LEU A 1 76 ? -6.206 4.923 3.423 1.00 98.12 76 LEU A O 1
ATOM 589 N N . LEU A 1 77 ? -6.428 3.516 5.170 1.00 98.00 77 LEU A N 1
ATOM 590 C CA . LEU A 1 77 ? -5.165 2.818 4.953 1.00 98.00 77 LEU A CA 1
ATOM 591 C C . LEU A 1 77 ? -5.142 2.091 3.599 1.00 98.00 77 LEU A C 1
ATOM 593 O O . LEU A 1 77 ? -4.159 2.197 2.863 1.00 98.00 77 LEU A O 1
ATOM 597 N N . GLU A 1 78 ? -6.219 1.393 3.233 1.00 97.19 78 GLU A N 1
ATOM 598 C CA . GLU A 1 78 ? -6.339 0.734 1.926 1.00 97.19 78 GLU A CA 1
ATOM 599 C C . GLU A 1 78 ? -6.217 1.732 0.770 1.00 97.19 78 GLU A C 1
ATOM 601 O O . GLU A 1 78 ? -5.409 1.526 -0.138 1.00 97.19 78 GLU A O 1
ATOM 606 N N . VAL A 1 79 ? -6.938 2.855 0.838 1.00 98.19 79 VAL A N 1
ATOM 607 C CA . VAL A 1 79 ? -6.889 3.912 -0.185 1.00 98.19 79 VAL A CA 1
ATOM 608 C C . VAL A 1 79 ? -5.481 4.501 -0.319 1.00 98.19 79 VAL A C 1
ATOM 610 O O . VAL A 1 79 ? -5.004 4.734 -1.435 1.00 98.19 79 VAL A O 1
ATOM 613 N N . GLN A 1 80 ? -4.782 4.728 0.796 1.00 98.31 80 GLN A N 1
ATOM 614 C CA . GLN A 1 80 ? -3.403 5.225 0.784 1.00 98.31 80 GLN A CA 1
ATOM 615 C C . GLN A 1 80 ? -2.447 4.252 0.086 1.00 98.31 80 GLN A C 1
ATOM 617 O O . GLN A 1 80 ? -1.620 4.669 -0.736 1.00 98.31 80 GLN A O 1
ATOM 622 N N . TRP A 1 81 ? -2.568 2.955 0.369 1.00 98.25 81 TRP A N 1
ATOM 623 C CA . TRP A 1 81 ? -1.750 1.935 -0.281 1.00 98.25 81 TRP A CA 1
ATOM 624 C C . TRP A 1 81 ? -2.064 1.790 -1.766 1.00 98.25 81 TRP A C 1
ATOM 626 O O . TRP A 1 81 ? -1.140 1.725 -2.579 1.00 98.25 81 TRP A O 1
ATOM 636 N N . ASP A 1 82 ? -3.341 1.792 -2.137 1.00 97.69 82 ASP A N 1
ATOM 637 C CA . ASP A 1 82 ? -3.770 1.688 -3.530 1.00 97.69 82 ASP A CA 1
ATOM 638 C C . ASP A 1 82 ? -3.275 2.885 -4.355 1.00 97.69 82 ASP A C 1
ATOM 640 O O . ASP A 1 82 ? -2.782 2.718 -5.478 1.00 97.69 82 ASP A O 1
ATOM 644 N N . SER A 1 83 ? -3.311 4.088 -3.773 1.00 98.19 83 SER A N 1
ATOM 645 C CA . SER A 1 83 ? -2.716 5.293 -4.359 1.00 98.19 83 SER A CA 1
ATOM 646 C C . SER A 1 83 ? -1.202 5.143 -4.543 1.00 98.19 83 SER A C 1
ATOM 648 O O . SER A 1 83 ? -0.679 5.347 -5.642 1.00 98.19 83 SER A O 1
ATOM 650 N N . THR A 1 84 ? -0.491 4.693 -3.506 1.00 98.19 84 THR A N 1
ATOM 651 C CA . THR A 1 84 ? 0.972 4.515 -3.534 1.00 98.19 84 THR A CA 1
ATOM 652 C C . THR A 1 84 ? 1.406 3.502 -4.600 1.00 98.19 84 THR A C 1
ATOM 654 O O . THR A 1 84 ? 2.314 3.772 -5.391 1.00 98.19 84 THR A O 1
ATOM 657 N N . ILE A 1 85 ? 0.722 2.357 -4.683 1.00 97.94 85 ILE A N 1
ATOM 658 C CA . ILE A 1 85 ? 0.971 1.322 -5.698 1.00 97.94 85 ILE A CA 1
ATOM 659 C C . ILE A 1 85 ? 0.690 1.858 -7.104 1.00 97.94 85 ILE A C 1
ATOM 661 O O . ILE A 1 85 ? 1.460 1.595 -8.032 1.00 97.94 85 ILE A O 1
ATOM 665 N N . SER A 1 86 ? -0.390 2.622 -7.273 1.00 98.06 86 SER A N 1
ATOM 666 C CA . SER A 1 86 ? -0.754 3.213 -8.564 1.00 98.06 86 SER A CA 1
ATOM 667 C C . SER A 1 86 ? 0.302 4.206 -9.049 1.00 98.06 86 SER A C 1
ATOM 669 O O . SER A 1 86 ? 0.715 4.146 -10.209 1.00 98.06 86 SER A O 1
ATOM 671 N N . VAL A 1 87 ? 0.806 5.064 -8.157 1.00 98.25 87 VAL A N 1
ATOM 672 C CA . VAL A 1 87 ? 1.900 5.997 -8.463 1.00 98.25 87 VAL A CA 1
ATOM 673 C C . VAL A 1 87 ? 3.165 5.243 -8.873 1.00 98.25 87 VAL A C 1
ATOM 675 O O . VAL A 1 87 ? 3.758 5.570 -9.903 1.00 98.25 87 VAL A O 1
ATOM 678 N N . LEU A 1 88 ? 3.562 4.210 -8.119 1.00 98.00 88 LEU A N 1
ATOM 679 C CA . LEU A 1 88 ? 4.733 3.400 -8.464 1.00 98.00 88 LEU A CA 1
ATOM 680 C C . LEU A 1 88 ? 4.572 2.751 -9.844 1.00 98.00 88 LEU A C 1
ATOM 682 O O . LEU A 1 88 ? 5.480 2.829 -10.669 1.00 98.00 88 LEU A O 1
ATOM 686 N N . ARG A 1 89 ? 3.408 2.157 -10.123 1.00 97.44 89 ARG A N 1
ATOM 687 C CA . ARG A 1 89 ? 3.117 1.512 -11.408 1.00 97.44 89 ARG A CA 1
ATOM 688 C C . ARG A 1 89 ? 3.218 2.490 -12.576 1.00 97.44 89 ARG A C 1
ATOM 690 O O . ARG A 1 89 ? 3.840 2.171 -13.588 1.00 97.44 89 ARG A O 1
ATOM 697 N N . GLU A 1 90 ? 2.634 3.679 -12.452 1.00 98.00 90 GLU A N 1
ATOM 698 C CA . GLU A 1 90 ? 2.712 4.687 -13.512 1.00 98.00 90 GLU A CA 1
ATOM 699 C C . GLU A 1 90 ? 4.138 5.222 -13.695 1.00 98.00 90 GLU A C 1
ATOM 701 O O . GLU A 1 90 ? 4.542 5.493 -14.826 1.00 98.00 90 GLU A O 1
ATOM 706 N N . ASN A 1 91 ? 4.928 5.330 -12.622 1.00 97.56 91 ASN A N 1
ATOM 707 C CA . ASN A 1 91 ? 6.347 5.675 -12.724 1.00 97.56 91 ASN A CA 1
ATOM 708 C C . ASN A 1 91 ? 7.124 4.608 -13.509 1.00 97.56 91 ASN A C 1
ATOM 710 O O . ASN A 1 91 ? 7.762 4.947 -14.505 1.00 97.56 91 ASN A O 1
ATOM 714 N N . GLN A 1 92 ? 6.997 3.333 -13.126 1.00 97.38 92 GLN A N 1
ATOM 715 C CA . GLN A 1 92 ? 7.659 2.206 -13.797 1.00 97.38 92 GLN A CA 1
ATOM 716 C C . GLN A 1 92 ? 7.277 2.123 -15.281 1.00 97.38 92 GLN A C 1
ATOM 718 O O . GLN A 1 92 ? 8.123 1.921 -16.148 1.00 97.38 92 GLN A O 1
ATOM 723 N N . LYS A 1 93 ? 5.999 2.348 -15.602 1.00 96.06 93 LYS A N 1
ATOM 724 C CA . LYS A 1 93 ? 5.504 2.378 -16.983 1.00 96.06 93 LYS A CA 1
ATOM 725 C C . LYS A 1 93 ? 6.115 3.516 -17.803 1.00 96.06 93 LYS A C 1
ATOM 727 O O . LYS A 1 93 ? 6.463 3.300 -18.964 1.00 96.06 93 LYS A O 1
ATOM 732 N N . ARG A 1 94 ? 6.230 4.725 -17.236 1.00 96.81 94 ARG A N 1
ATOM 733 C CA . ARG A 1 94 ? 6.882 5.854 -17.922 1.00 96.81 94 ARG A CA 1
ATOM 734 C C . ARG A 1 94 ? 8.360 5.576 -18.150 1.00 96.81 94 ARG A C 1
ATOM 736 O O . ARG A 1 94 ? 8.825 5.760 -19.265 1.00 96.81 94 ARG A O 1
ATOM 743 N N . GLU A 1 95 ? 9.058 5.087 -17.133 1.00 94.38 95 GLU A N 1
ATOM 744 C CA . GLU A 1 95 ? 10.479 4.752 -17.219 1.00 94.38 95 GLU A CA 1
ATOM 745 C C . GLU A 1 95 ? 10.746 3.656 -18.258 1.00 94.38 95 GLU A C 1
ATOM 747 O O . GLU A 1 95 ? 11.610 3.821 -19.114 1.00 94.38 95 GLU A O 1
ATOM 752 N N . PHE A 1 96 ? 9.934 2.593 -18.274 1.00 92.88 96 PHE A N 1
ATOM 753 C CA . PHE A 1 96 ? 9.994 1.561 -19.311 1.00 92.88 96 PHE A CA 1
ATOM 754 C C . 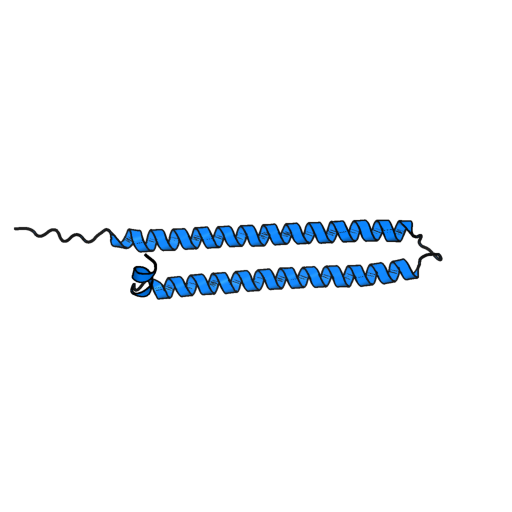PHE A 1 96 ? 9.812 2.148 -20.713 1.00 92.88 96 PHE A C 1
ATOM 756 O O . PHE A 1 96 ? 10.565 1.831 -21.632 1.00 92.88 96 PHE A O 1
ATOM 763 N N . LYS A 1 97 ? 8.806 3.014 -20.889 1.00 91.31 97 LYS A N 1
ATOM 764 C CA . LYS A 1 97 ? 8.534 3.657 -22.175 1.00 91.31 97 LYS A CA 1
ATOM 765 C C . LYS A 1 97 ? 9.721 4.514 -22.623 1.00 91.31 97 LYS A C 1
ATOM 767 O O . LYS A 1 97 ? 10.159 4.356 -23.758 1.00 91.31 97 LYS A O 1
ATOM 772 N N . THR A 1 98 ? 10.247 5.365 -21.744 1.00 91.12 98 THR A N 1
ATOM 773 C CA . THR A 1 98 ? 11.423 6.201 -22.023 1.00 91.12 98 THR A CA 1
ATOM 774 C C . THR A 1 98 ? 12.624 5.344 -22.408 1.00 91.12 98 THR A C 1
ATOM 776 O O . THR A 1 98 ? 13.236 5.587 -23.443 1.00 91.12 98 THR A O 1
ATOM 779 N N . PHE A 1 99 ? 12.902 4.281 -21.648 1.00 89.62 99 PHE A N 1
ATOM 780 C CA . PHE A 1 99 ? 13.990 3.354 -21.946 1.00 89.62 99 PHE A CA 1
ATOM 781 C C . PHE A 1 99 ? 13.854 2.737 -23.345 1.00 89.62 99 PHE A C 1
ATOM 783 O O . PHE A 1 99 ? 14.826 2.665 -24.102 1.00 89.62 99 PHE A O 1
ATOM 790 N N . VAL A 1 100 ? 12.645 2.299 -23.708 1.00 86.56 100 VAL A N 1
ATOM 791 C CA . VAL A 1 100 ? 12.350 1.753 -25.036 1.00 86.56 100 VAL A CA 1
ATOM 792 C C . VAL A 1 100 ? 12.569 2.8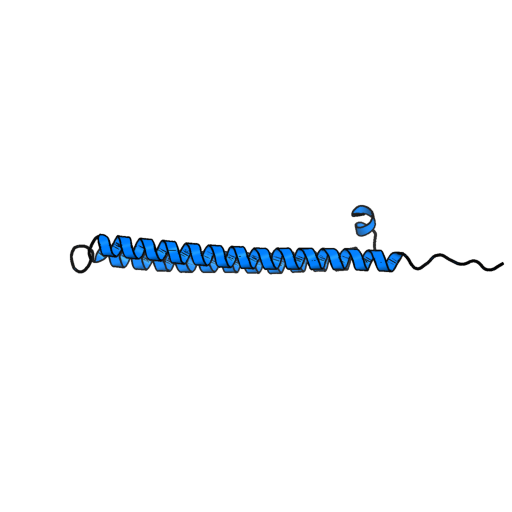20 -26.112 1.00 86.56 100 VAL A C 1
ATOM 794 O O . VAL A 1 100 ? 13.294 2.564 -27.070 1.00 86.56 100 VAL A O 1
ATOM 797 N N . GLU A 1 101 ? 12.001 4.015 -25.958 1.00 86.81 101 GLU A N 1
ATOM 798 C CA . GLU A 1 101 ? 12.131 5.110 -26.930 1.00 86.81 101 GLU A CA 1
ATOM 799 C C . GLU A 1 101 ? 13.598 5.503 -27.170 1.00 86.81 101 GLU A C 1
ATOM 801 O O . GLU A 1 101 ? 14.028 5.558 -28.321 1.00 86.81 101 GLU A O 1
ATOM 806 N N . GLU A 1 102 ? 14.395 5.680 -26.115 1.00 85.25 102 GLU A N 1
ATOM 807 C CA . GLU A 1 102 ? 15.824 6.016 -26.209 1.00 85.25 102 GLU A CA 1
ATOM 808 C C . GLU A 1 102 ? 16.641 4.901 -26.879 1.00 85.25 102 GLU A C 1
ATOM 810 O O . GLU A 1 102 ? 17.479 5.153 -27.750 1.00 85.25 102 GLU A O 1
ATOM 815 N N . SER A 1 103 ? 16.344 3.649 -26.528 1.00 79.94 103 SER A N 1
ATOM 816 C CA . SER A 1 103 ? 16.990 2.464 -27.096 1.00 79.94 103 SER A CA 1
ATOM 817 C C . SER A 1 103 ? 16.754 2.305 -28.601 1.00 79.94 103 SER A C 1
ATOM 819 O O . SER A 1 103 ? 17.596 1.740 -29.305 1.00 79.94 103 SER A O 1
ATOM 821 N N . PHE A 1 104 ? 15.608 2.773 -29.105 1.00 69.31 104 PHE A N 1
ATOM 822 C CA . PHE A 1 104 ? 15.278 2.748 -30.531 1.00 69.31 104 PHE A CA 1
ATOM 823 C C . PHE A 1 104 ? 15.710 4.027 -31.264 1.00 69.31 104 PHE A C 1
ATOM 825 O O . PHE A 1 104 ? 16.160 3.926 -32.404 1.00 69.31 104 PHE A O 1
ATOM 832 N N . ALA A 1 105 ? 15.665 5.198 -30.620 1.00 66.94 105 ALA A N 1
ATOM 833 C CA . ALA A 1 105 ? 16.136 6.462 -31.193 1.00 66.94 105 ALA A CA 1
ATOM 834 C C . ALA A 1 105 ? 17.651 6.450 -31.473 1.00 66.94 105 ALA A C 1
ATOM 836 O O . ALA A 1 105 ? 18.100 6.961 -32.498 1.00 66.94 105 ALA A O 1
ATOM 837 N N . GLY A 1 106 ? 18.446 5.775 -30.633 1.00 56.50 106 GLY A N 1
ATOM 838 C CA . GLY A 1 106 ? 19.882 5.566 -30.871 1.00 56.50 106 GLY A CA 1
ATOM 839 C C . GLY A 1 106 ? 20.222 4.701 -32.097 1.00 56.50 106 GLY A C 1
ATOM 840 O 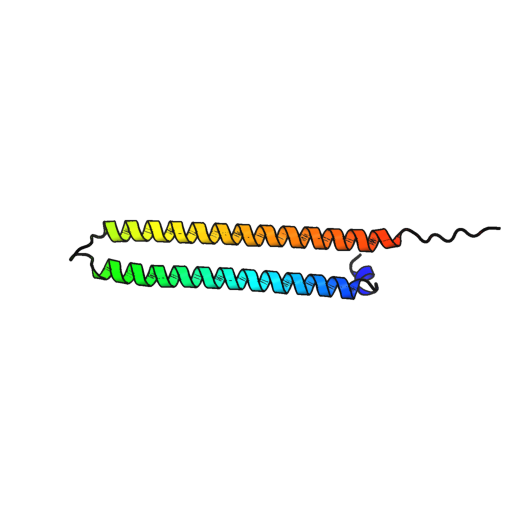O . GLY A 1 106 ? 21.397 4.529 -32.415 1.00 56.50 106 GLY A O 1
ATOM 841 N N . ARG A 1 107 ? 19.221 4.141 -32.792 1.00 54.38 107 ARG A N 1
ATOM 842 C CA . ARG A 1 107 ? 19.391 3.212 -33.922 1.00 54.38 107 ARG A CA 1
ATOM 843 C C . ARG A 1 107 ? 19.228 3.866 -35.303 1.00 54.38 107 ARG A C 1
ATOM 845 O O . ARG A 1 107 ? 19.633 3.255 -36.287 1.00 54.38 107 ARG A O 1
ATOM 852 N N . GLU A 1 108 ? 18.688 5.086 -35.400 1.00 48.44 108 GLU A N 1
ATOM 853 C CA . GLU A 1 108 ? 18.398 5.749 -36.690 1.00 48.44 108 GLU A CA 1
ATOM 854 C C . GLU A 1 108 ? 19.576 6.534 -37.310 1.00 48.44 108 GLU A C 1
ATOM 856 O O . GLU A 1 108 ? 19.454 7.030 -38.428 1.00 48.44 108 GLU A O 1
ATOM 861 N N . VAL A 1 109 ? 20.755 6.602 -36.676 1.00 48.38 109 VAL A N 1
ATOM 862 C CA . VAL A 1 109 ? 21.916 7.344 -37.220 1.00 48.38 109 VAL A CA 1
ATOM 863 C C . VAL A 1 109 ? 23.055 6.403 -37.611 1.00 48.38 109 VAL A C 1
ATOM 865 O O . VAL A 1 109 ? 24.078 6.364 -36.949 1.00 48.38 109 VAL A O 1
ATOM 868 N N . THR A 1 110 ? 22.897 5.639 -38.696 1.00 45.34 110 THR A N 1
ATOM 869 C CA . THR A 1 110 ? 24.023 5.163 -39.537 1.00 45.34 110 THR A CA 1
ATOM 870 C C . THR A 1 110 ? 23.526 4.786 -40.940 1.00 45.34 110 THR A C 1
ATOM 872 O O . THR A 1 110 ? 23.566 3.633 -41.359 1.00 45.34 110 THR A O 1
ATOM 875 N N . THR A 1 111 ? 23.055 5.761 -41.720 1.00 45.09 111 THR A N 1
ATOM 876 C CA . THR A 1 111 ? 23.065 5.598 -43.183 1.00 45.09 111 THR A CA 1
ATOM 877 C C . THR A 1 111 ? 24.499 5.804 -43.684 1.00 45.09 111 THR A C 1
ATOM 879 O O . THR A 1 111 ? 25.058 6.875 -43.426 1.00 45.09 111 THR A O 1
ATOM 882 N N . PRO A 1 112 ? 25.121 4.847 -44.397 1.00 42.47 112 PRO A N 1
ATOM 883 C CA . PRO A 1 112 ? 26.425 5.072 -45.001 1.00 42.47 112 PRO A CA 1
ATOM 884 C C . PRO A 1 112 ? 26.253 5.998 -46.211 1.00 42.47 112 PRO A C 1
ATOM 886 O O . PRO A 1 112 ? 25.660 5.623 -47.221 1.00 42.47 112 PRO A O 1
ATOM 889 N N . VAL A 1 113 ? 26.766 7.224 -46.113 1.00 50.75 113 VAL A N 1
ATOM 890 C CA . VAL A 1 113 ? 26.973 8.084 -47.283 1.00 50.75 113 VAL A CA 1
ATOM 891 C C . VAL A 1 113 ? 28.227 7.582 -47.993 1.00 50.75 113 VAL A C 1
ATOM 893 O O . VAL A 1 113 ? 29.345 7.827 -47.550 1.00 50.75 113 VAL A O 1
ATOM 896 N N . THR A 1 114 ? 28.036 6.847 -49.085 1.00 43.81 114 THR A N 1
ATOM 897 C CA . THR A 1 114 ? 29.089 6.527 -50.060 1.00 43.81 114 THR A CA 1
ATOM 898 C C . THR A 1 114 ? 29.447 7.790 -50.854 1.00 43.81 114 THR A C 1
ATOM 900 O O . THR A 1 114 ? 28.555 8.320 -51.524 1.00 43.81 114 THR A O 1
ATOM 903 N N . PRO A 1 115 ? 30.702 8.277 -50.858 1.00 49.31 115 PRO A N 1
ATOM 904 C CA . PRO A 1 115 ? 31.157 9.230 -51.859 1.00 49.31 115 PRO A CA 1
ATOM 905 C C . PRO A 1 115 ? 31.659 8.489 -53.109 1.00 49.31 115 PRO A C 1
ATOM 907 O O . PRO A 1 115 ? 32.290 7.436 -53.009 1.00 49.31 115 PRO A O 1
ATOM 910 N N . LYS A 1 116 ? 31.336 9.051 -54.276 1.00 39.66 116 LYS A N 1
ATOM 911 C CA . LYS A 1 116 ? 31.906 8.704 -55.585 1.00 39.66 116 LYS A CA 1
ATOM 912 C C . LYS A 1 116 ? 33.284 9.331 -55.755 1.00 39.66 116 LYS A C 1
ATOM 914 O O . LYS A 1 116 ? 33.464 10.451 -55.229 1.00 39.66 116 LYS A O 1
#

Sequence (116 aa):
MYHSLVHSPTVVPLLGLEHSFASTMSSLVAQREHALREISERQTQEMSSTVSKVGVHLTDDDVNNLAAQHLEDSQLLEVQWDSTISVLRENQKREFKTFVEESFAGREVTTPVTPK

Radius of gyration: 26.37 Å; chains: 1; bounding box: 55×20×89 Å